Protein AF-A0A525WBG5-F1 (afdb_monomer_lite)

Foldseek 3Di:
DKDKDVRVQPDFQAQWKWFAWDWDDDPVATKIKTPTGRPVGPQKIKIFARKAPKDDQFQCVPDDGIATFRDWHWDADPVAWIKIKTHGPPGGIIIIIGRMMMIGGHPDDPDD

Radius of gyration: 13.41 Å; chains: 1; bounding box: 35×34×32 Å

Sequence (112 aa):
MTLEGREVAMLSWGDADFRGFSWEPAESGANLRLYLSPADRLGTELLCEWASDLKADLDYGRYVGGFPSSDVTFEELPKGGWRISIELSPIGTFSFECNNLRLEPGSRSLGA

Structure (mmCIF, N/CA/C/O backbone):
data_AF-A0A525WBG5-F1
#
_entry.id   AF-A0A525WBG5-F1
#
loop_
_atom_site.group_PDB
_atom_site.id
_atom_site.type_symbol
_atom_site.label_atom_id
_atom_site.label_alt_id
_atom_site.label_comp_id
_atom_site.label_asym_id
_atom_site.label_entity_id
_atom_site.label_seq_id
_atom_site.pdbx_PDB_ins_code
_atom_site.Cartn_x
_atom_site.Cartn_y
_atom_site.Cartn_z
_atom_site.occupancy
_atom_site.B_iso_or_equiv
_atom_site.auth_seq_id
_atom_site.auth_comp_id
_atom_site.auth_asym_id
_atom_site.auth_atom_id
_atom_site.pdbx_PDB_model_num
ATOM 1 N N . MET A 1 1 ? -4.144 16.688 -2.096 1.00 68.12 1 MET A N 1
ATOM 2 C CA . MET A 1 1 ? -5.447 15.993 -2.053 1.00 68.12 1 MET A CA 1
ATOM 3 C C . MET A 1 1 ? -5.199 14.682 -1.343 1.00 68.12 1 MET A C 1
ATOM 5 O O . MET A 1 1 ? -4.251 14.014 -1.733 1.00 68.12 1 MET A O 1
ATOM 9 N N . THR A 1 2 ? -5.971 14.376 -0.305 1.00 86.62 2 THR A N 1
ATOM 10 C CA . THR A 1 2 ? -5.905 13.090 0.402 1.00 86.62 2 THR A CA 1
ATOM 11 C C . THR A 1 2 ? -7.043 12.220 -0.114 1.00 86.62 2 THR A C 1
ATOM 13 O O . THR A 1 2 ? -8.157 12.726 -0.243 1.00 86.62 2 THR A O 1
ATOM 16 N N . LEU A 1 3 ? -6.750 10.970 -0.470 1.00 92.88 3 LEU A N 1
ATOM 17 C CA . LEU A 1 3 ? -7.748 9.963 -0.858 1.00 92.88 3 LEU A CA 1
ATOM 18 C C . LEU A 1 3 ? -7.798 8.884 0.213 1.00 92.88 3 LEU A C 1
ATOM 20 O O . LEU A 1 3 ? -6.756 8.594 0.802 1.00 92.88 3 LEU A O 1
ATOM 24 N N . GLU A 1 4 ? -8.957 8.266 0.436 1.00 94.62 4 GLU A N 1
ATOM 25 C CA . GLU A 1 4 ? -9.107 7.266 1.501 1.00 94.62 4 GLU A CA 1
ATOM 26 C C . GLU A 1 4 ? -9.837 5.996 1.045 1.00 94.62 4 GLU A C 1
ATOM 28 O O . GLU A 1 4 ? -10.685 6.012 0.149 1.00 94.62 4 GLU A O 1
ATOM 33 N N . GLY A 1 5 ? -9.481 4.868 1.669 1.00 93.31 5 GLY A N 1
ATOM 34 C CA . GLY A 1 5 ? -10.122 3.566 1.495 1.00 93.31 5 GLY A CA 1
ATOM 35 C C . GLY A 1 5 ? -10.362 3.197 0.031 1.00 93.31 5 GLY A C 1
ATOM 36 O O . GLY A 1 5 ? -9.432 2.960 -0.740 1.00 93.31 5 GLY A O 1
ATOM 37 N N . ARG A 1 6 ? -11.636 3.160 -0.366 1.00 94.56 6 ARG A N 1
ATOM 38 C CA . ARG A 1 6 ? -12.035 2.701 -1.698 1.00 94.56 6 ARG A CA 1
ATOM 39 C C . ARG A 1 6 ? -11.572 3.620 -2.827 1.00 94.56 6 ARG A C 1
ATOM 41 O O . ARG A 1 6 ? -11.315 3.134 -3.923 1.00 94.56 6 ARG A O 1
ATOM 48 N N . GLU A 1 7 ? -11.427 4.918 -2.572 1.00 95.12 7 GLU A N 1
ATOM 49 C CA . GLU A 1 7 ? -10.915 5.859 -3.575 1.00 95.12 7 GLU A CA 1
ATOM 50 C C . GLU A 1 7 ? -9.457 5.555 -3.929 1.00 95.12 7 GLU A C 1
ATOM 52 O O . GLU A 1 7 ? -9.070 5.654 -5.090 1.00 95.12 7 GLU A O 1
ATOM 57 N N . VAL A 1 8 ? -8.667 5.135 -2.935 1.00 94.38 8 VAL A N 1
ATOM 58 C CA . VAL A 1 8 ? -7.281 4.682 -3.110 1.00 94.38 8 VAL A CA 1
ATOM 59 C C . VAL A 1 8 ? -7.250 3.393 -3.934 1.00 94.38 8 VAL A C 1
ATOM 61 O O . VAL A 1 8 ? -6.498 3.297 -4.902 1.00 94.38 8 VAL A O 1
ATOM 64 N N . ALA A 1 9 ? -8.113 2.429 -3.598 1.00 93.88 9 ALA A N 1
ATOM 65 C CA . ALA A 1 9 ? -8.203 1.138 -4.284 1.00 93.88 9 ALA A CA 1
ATOM 66 C C . ALA A 1 9 ? -8.670 1.238 -5.751 1.00 93.88 9 ALA A C 1
ATOM 68 O O . ALA A 1 9 ? -8.420 0.328 -6.535 1.00 93.88 9 ALA A O 1
ATOM 69 N N . MET A 1 10 ? -9.350 2.324 -6.132 1.00 94.31 10 MET A N 1
ATOM 70 C CA . MET A 1 10 ? -9.832 2.562 -7.501 1.00 94.31 10 MET A CA 1
ATOM 71 C C . MET A 1 10 ? -8.804 3.245 -8.417 1.00 94.31 10 MET A C 1
ATOM 73 O O . MET A 1 10 ? -9.095 3.465 -9.595 1.00 94.31 10 MET A O 1
ATOM 77 N N . LEU A 1 11 ? -7.626 3.614 -7.906 1.00 93.19 11 LEU A N 1
ATOM 78 C CA . LEU A 1 11 ? -6.557 4.182 -8.729 1.00 93.19 11 LEU A CA 1
ATOM 79 C C . LEU A 1 11 ? -5.895 3.115 -9.610 1.00 93.19 11 LEU A C 1
ATOM 81 O O . LEU A 1 11 ? -6.005 1.915 -9.367 1.00 93.19 11 LEU A O 1
ATOM 85 N N . SER A 1 12 ? -5.167 3.571 -10.629 1.00 91.88 12 SER A N 1
ATOM 86 C CA . SER A 1 12 ? -4.310 2.699 -11.430 1.00 91.88 12 SER A CA 1
ATOM 87 C C . SER A 1 12 ? -2.977 2.501 -10.720 1.00 91.88 12 SER A C 1
ATOM 89 O O . SER A 1 12 ? -2.188 3.438 -10.627 1.00 91.88 12 SER A O 1
ATOM 91 N N . TRP A 1 13 ? -2.716 1.282 -10.256 1.00 92.69 13 TRP A N 1
ATOM 92 C CA . TRP A 1 13 ? -1.486 0.948 -9.536 1.00 92.69 13 TRP A CA 1
ATOM 93 C C . TRP A 1 13 ? -0.480 0.107 -10.326 1.00 92.69 13 TRP A C 1
ATOM 95 O O . TRP A 1 13 ? 0.576 -0.227 -9.795 1.00 92.69 13 TRP A O 1
ATOM 105 N N . GLY A 1 14 ? -0.765 -0.193 -11.595 1.00 88.00 14 GLY A N 1
ATOM 106 C CA . GLY A 1 14 ? 0.250 -0.745 -12.490 1.00 88.00 14 GLY A CA 1
ATOM 107 C C . GLY A 1 14 ? 1.457 0.195 -12.573 1.00 88.00 14 GLY A C 1
ATOM 108 O O . GLY A 1 14 ? 1.284 1.416 -12.645 1.00 88.00 14 GLY A O 1
ATOM 109 N N . ASP A 1 15 ? 2.662 -0.372 -12.528 1.00 89.62 15 ASP A N 1
ATOM 110 C CA . ASP A 1 15 ? 3.936 0.355 -12.543 1.00 89.62 15 ASP A CA 1
ATOM 111 C C . ASP A 1 15 ? 4.117 1.353 -11.379 1.00 89.62 15 ASP A C 1
ATOM 113 O O . ASP A 1 15 ? 4.886 2.312 -11.493 1.00 89.62 15 ASP A O 1
ATOM 117 N N . ALA A 1 16 ? 3.432 1.165 -10.241 1.00 92.12 16 ALA A N 1
ATOM 118 C CA . ALA A 1 16 ? 3.608 2.044 -9.083 1.00 92.12 16 ALA A CA 1
ATOM 119 C C . ALA A 1 16 ? 5.041 1.957 -8.531 1.00 92.12 16 ALA A C 1
ATOM 121 O O . ALA A 1 16 ? 5.589 0.865 -8.386 1.00 92.12 16 ALA A O 1
ATOM 122 N N . ASP A 1 17 ? 5.641 3.100 -8.199 1.00 91.00 17 ASP A N 1
ATOM 123 C CA . ASP A 1 17 ? 7.022 3.200 -7.716 1.00 91.00 17 ASP A CA 1
ATOM 124 C C . ASP A 1 17 ? 7.086 2.909 -6.217 1.00 91.00 17 ASP A C 1
ATOM 126 O O . ASP A 1 17 ? 6.664 3.734 -5.401 1.00 91.00 17 ASP A O 1
ATOM 130 N N . PHE A 1 18 ? 7.614 1.739 -5.854 1.00 90.06 18 PHE A N 1
ATOM 131 C CA . PHE A 1 18 ? 7.865 1.354 -4.472 1.00 90.06 18 PHE A CA 1
ATOM 132 C C . PHE A 1 18 ? 9.316 1.632 -4.087 1.00 90.06 18 PHE A C 1
ATOM 134 O O . PHE A 1 18 ? 10.257 1.037 -4.614 1.00 90.06 18 PHE A O 1
ATOM 141 N N . ARG A 1 19 ? 9.504 2.493 -3.087 1.00 87.94 19 ARG A N 1
ATOM 142 C CA . ARG A 1 19 ? 10.831 2.896 -2.592 1.00 87.94 19 A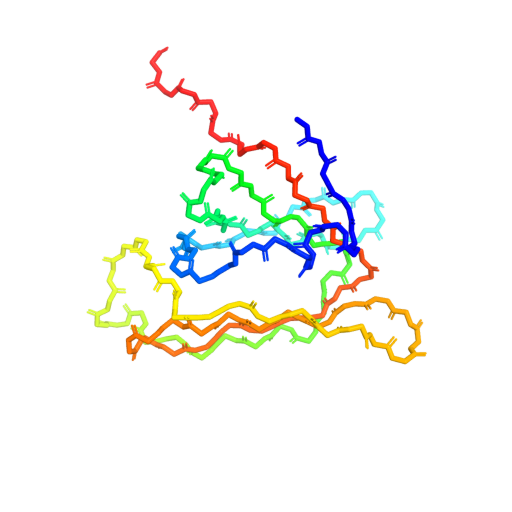RG A CA 1
ATOM 143 C C . ARG A 1 19 ? 11.132 2.407 -1.177 1.00 87.94 19 ARG A C 1
ATOM 145 O O . ARG A 1 19 ? 12.217 2.665 -0.662 1.00 87.94 19 ARG A O 1
ATOM 152 N N . GLY A 1 20 ? 10.188 1.712 -0.547 1.00 88.25 20 GLY A N 1
ATOM 153 C CA . GLY A 1 20 ? 10.319 1.165 0.801 1.00 88.25 20 GLY A CA 1
ATOM 154 C C . GLY A 1 20 ? 9.150 1.531 1.707 1.00 88.25 20 GLY A C 1
ATOM 155 O O . GLY A 1 20 ? 8.103 1.994 1.253 1.00 88.25 20 GLY A O 1
ATOM 156 N N . PHE A 1 21 ? 9.348 1.345 3.007 1.00 90.75 21 PHE A N 1
ATOM 157 C CA . PHE A 1 21 ? 8.355 1.641 4.032 1.00 90.75 21 PHE A CA 1
ATOM 158 C C . PHE A 1 21 ? 9.026 2.083 5.334 1.00 90.75 21 PHE A C 1
ATOM 160 O O . PHE A 1 21 ? 10.215 1.834 5.553 1.00 90.75 21 PHE A O 1
ATOM 167 N N . SER A 1 22 ? 8.261 2.722 6.210 1.00 90.44 22 SER A N 1
ATOM 168 C CA . SER A 1 22 ? 8.676 3.078 7.563 1.00 90.44 22 SER A CA 1
ATOM 169 C C . SER A 1 22 ? 7.506 2.965 8.536 1.00 90.44 22 SER A C 1
ATOM 171 O O . SER A 1 22 ? 6.338 3.045 8.156 1.00 90.44 22 SER A O 1
ATOM 173 N N . TRP A 1 23 ? 7.832 2.740 9.806 1.00 90.44 23 TRP A N 1
ATOM 174 C CA . TRP A 1 23 ? 6.856 2.783 10.886 1.00 90.44 23 TRP A CA 1
ATOM 175 C C . TRP A 1 23 ? 6.786 4.199 11.440 1.00 90.44 23 TRP A C 1
ATOM 177 O O . TRP A 1 23 ? 7.810 4.759 11.838 1.00 90.44 23 TRP A O 1
ATOM 187 N N . GLU A 1 24 ? 5.584 4.762 11.485 1.00 86.44 24 GLU A N 1
ATOM 188 C CA . GLU A 1 24 ? 5.335 6.076 12.062 1.00 86.44 24 GLU A CA 1
ATOM 189 C C . GLU A 1 24 ? 4.723 5.946 13.458 1.00 86.44 24 GLU A C 1
ATOM 191 O O . GLU A 1 24 ? 3.823 5.121 13.667 1.00 86.44 24 GLU A O 1
ATOM 196 N N . PRO A 1 25 ? 5.170 6.767 14.426 1.00 79.25 25 PRO A N 1
ATOM 197 C CA . PRO A 1 25 ? 4.489 6.874 15.704 1.00 79.25 25 PRO A CA 1
ATOM 198 C C . PRO A 1 25 ? 3.069 7.402 15.479 1.00 79.25 25 PRO A C 1
ATOM 200 O O . PRO A 1 25 ? 2.897 8.473 14.899 1.00 79.25 25 PRO A O 1
ATOM 203 N N . ALA A 1 26 ? 2.058 6.693 15.976 1.00 74.62 26 ALA A N 1
ATOM 204 C CA . ALA A 1 26 ? 0.697 7.208 16.049 1.00 74.62 26 ALA A CA 1
ATOM 205 C C . ALA A 1 26 ? 0.184 7.130 17.487 1.00 74.62 26 ALA A C 1
ATOM 207 O O . ALA A 1 26 ? 0.537 6.220 18.235 1.00 74.62 26 ALA A O 1
ATOM 208 N N . GLU A 1 27 ? -0.670 8.081 17.873 1.00 71.94 27 GLU A N 1
ATOM 209 C CA . GLU A 1 27 ? -1.234 8.147 19.231 1.00 71.94 27 GLU A CA 1
ATOM 210 C C . GLU A 1 27 ? -2.018 6.887 19.611 1.00 71.94 27 GLU A C 1
ATOM 212 O O . GLU A 1 27 ? -2.144 6.574 20.793 1.00 71.94 27 GLU A O 1
ATOM 217 N N . SER A 1 28 ? -2.543 6.166 18.618 1.00 67.19 28 SER A N 1
ATOM 218 C CA . SER A 1 28 ? -3.371 4.991 18.853 1.00 67.19 28 SER A CA 1
ATOM 219 C C . SER A 1 28 ? -2.765 3.671 18.383 1.00 67.19 28 SER A C 1
ATOM 221 O O . SER A 1 28 ? -3.212 2.651 18.871 1.00 67.19 28 SER A O 1
ATOM 223 N N . GLY A 1 29 ? -1.705 3.616 17.575 1.00 68.56 29 GLY A N 1
ATOM 224 C CA . GLY A 1 29 ? -1.189 2.335 17.077 1.00 68.56 29 GLY A CA 1
ATOM 225 C C . GLY A 1 29 ? 0.089 2.467 16.256 1.00 68.56 29 GLY A C 1
ATOM 226 O O . GLY A 1 29 ? 0.752 3.500 16.280 1.00 68.56 29 GLY A O 1
ATOM 227 N N . ALA A 1 30 ? 0.446 1.404 15.534 1.00 80.25 30 ALA A N 1
ATOM 228 C CA . ALA A 1 30 ? 1.566 1.421 14.601 1.00 80.25 30 ALA A CA 1
ATOM 229 C C . ALA A 1 30 ? 1.047 1.725 13.188 1.00 80.25 30 ALA A C 1
ATOM 231 O O . ALA A 1 30 ? 0.343 0.905 12.587 1.00 80.25 30 ALA A O 1
ATOM 232 N N . ASN A 1 31 ? 1.379 2.908 12.673 1.00 92.06 31 ASN A N 1
ATOM 233 C CA . ASN A 1 31 ? 1.089 3.271 11.292 1.00 92.06 31 ASN A CA 1
ATOM 234 C C . ASN A 1 31 ? 2.257 2.842 10.407 1.00 92.06 31 ASN A C 1
ATOM 236 O O . ASN A 1 31 ? 3.419 3.076 10.742 1.00 92.06 31 ASN A O 1
ATOM 240 N N . LEU A 1 32 ? 1.948 2.222 9.277 1.00 93.25 32 LEU A N 1
ATOM 241 C CA . LEU A 1 32 ? 2.922 1.860 8.262 1.00 93.25 32 LEU A CA 1
ATOM 242 C C . LEU A 1 32 ? 2.807 2.863 7.118 1.00 93.25 32 LEU A C 1
ATOM 244 O O . LEU A 1 32 ? 1.784 2.922 6.437 1.00 93.25 32 LEU A O 1
ATOM 248 N N . ARG A 1 33 ? 3.853 3.652 6.888 1.00 93.56 33 ARG A N 1
ATOM 249 C CA . ARG A 1 33 ? 3.955 4.492 5.696 1.00 93.56 33 ARG A CA 1
ATOM 250 C C . ARG A 1 33 ? 4.712 3.730 4.626 1.00 93.56 33 ARG A C 1
ATOM 252 O O . ARG A 1 33 ? 5.833 3.282 4.853 1.00 93.56 33 ARG A O 1
ATOM 259 N N . LEU A 1 34 ? 4.121 3.616 3.447 1.00 93.06 34 LEU A N 1
ATOM 260 C CA . LEU A 1 34 ? 4.767 3.087 2.261 1.00 93.06 34 LEU A CA 1
ATOM 261 C C . LEU A 1 34 ? 5.135 4.233 1.331 1.00 93.06 34 LEU A C 1
ATOM 263 O O . LEU A 1 34 ? 4.292 5.041 0.933 1.00 93.06 34 LEU A O 1
ATOM 267 N N . TYR A 1 35 ? 6.397 4.246 0.916 1.00 92.88 35 TYR A N 1
ATOM 268 C CA . TYR A 1 35 ? 6.902 5.118 -0.134 1.00 92.88 35 TYR A CA 1
ATOM 269 C C . TYR A 1 35 ? 6.493 4.562 -1.501 1.00 92.88 35 TYR A C 1
ATOM 271 O O . TYR A 1 35 ? 7.349 4.187 -2.300 1.00 92.88 35 TYR A O 1
ATOM 279 N N . LEU A 1 36 ? 5.180 4.459 -1.716 1.00 92.38 36 LEU A N 1
ATOM 280 C CA . LEU A 1 36 ? 4.538 3.877 -2.885 1.00 92.38 36 LEU A CA 1
ATOM 281 C C . LEU A 1 36 ? 3.711 4.950 -3.598 1.00 92.38 36 LEU A C 1
ATOM 283 O O . LEU A 1 36 ? 2.753 5.467 -3.020 1.00 92.38 36 LEU A O 1
ATOM 287 N N . SER A 1 37 ? 4.072 5.265 -4.841 1.00 92.69 37 SER A N 1
ATOM 288 C CA . SER A 1 37 ? 3.354 6.237 -5.674 1.00 92.69 37 SER A CA 1
ATOM 289 C C . SER A 1 37 ? 2.746 5.554 -6.903 1.00 92.69 37 SER A C 1
ATOM 291 O O . SER A 1 37 ? 3.491 4.904 -7.636 1.00 92.69 37 SER A O 1
ATOM 293 N N . PRO A 1 38 ? 1.448 5.743 -7.205 1.00 92.75 38 PRO A N 1
ATOM 294 C CA . PRO A 1 38 ? 0.902 5.407 -8.517 1.00 92.75 38 PRO A CA 1
ATOM 295 C C . PRO A 1 38 ? 1.671 6.133 -9.630 1.00 92.75 38 PRO A C 1
ATOM 297 O O . PRO A 1 38 ? 2.100 7.278 -9.447 1.00 92.75 38 PRO A O 1
ATOM 300 N N . ALA A 1 39 ? 1.811 5.500 -10.797 1.00 88.69 39 ALA A N 1
ATOM 301 C CA . ALA A 1 39 ? 2.580 6.050 -11.916 1.00 88.69 39 ALA A CA 1
ATOM 302 C C . ALA A 1 39 ? 2.057 7.419 -12.404 1.00 88.69 39 ALA A C 1
ATOM 304 O O . ALA A 1 39 ? 2.832 8.269 -12.844 1.00 88.69 39 ALA A O 1
ATOM 305 N N . ASP A 1 40 ? 0.749 7.665 -12.284 1.00 88.38 40 ASP A N 1
ATOM 306 C CA . ASP A 1 40 ? 0.088 8.919 -12.666 1.00 88.38 40 ASP A CA 1
ATOM 307 C C . ASP A 1 40 ? 0.087 9.985 -11.551 1.00 88.38 40 ASP A C 1
ATOM 309 O O . ASP A 1 40 ? -0.333 11.124 -11.776 1.00 88.38 40 ASP A O 1
ATOM 313 N N . ARG A 1 41 ? 0.551 9.640 -10.341 1.00 88.94 41 ARG A N 1
ATOM 314 C CA . ARG A 1 41 ? 0.485 10.477 -9.130 1.00 88.94 41 ARG A CA 1
ATOM 315 C C . ARG A 1 41 ? 1.791 10.420 -8.345 1.00 88.94 41 ARG A C 1
ATOM 317 O O .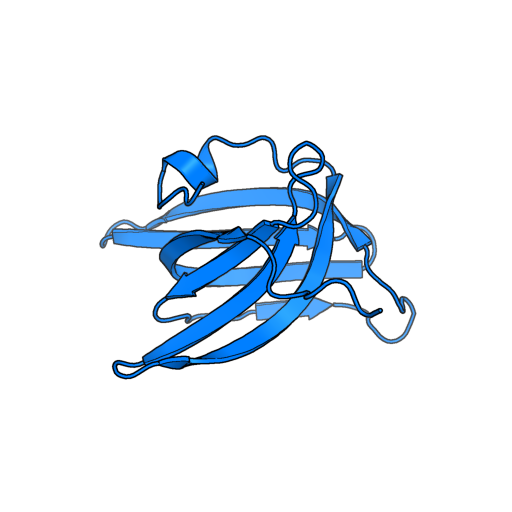 ARG A 1 41 ? 1.827 10.059 -7.166 1.00 88.94 41 ARG A O 1
ATOM 324 N N . LEU A 1 42 ? 2.869 10.823 -9.010 1.00 85.00 42 LEU A N 1
ATOM 325 C CA . LEU A 1 42 ? 4.197 10.906 -8.407 1.00 85.00 42 LEU A CA 1
ATOM 326 C C . LEU A 1 42 ? 4.213 11.818 -7.174 1.00 85.00 42 LEU A C 1
ATOM 328 O O . LEU A 1 42 ? 3.538 12.848 -7.125 1.00 85.00 42 LEU A O 1
ATOM 332 N N . GLY A 1 43 ? 5.034 11.450 -6.189 1.00 86.62 43 GLY A N 1
ATOM 333 C CA . GLY A 1 43 ? 5.162 12.219 -4.953 1.00 86.62 43 GLY A CA 1
ATOM 334 C C . GLY A 1 43 ? 3.967 12.054 -4.019 1.00 86.62 43 GLY A C 1
ATOM 335 O O . GLY A 1 43 ? 3.692 12.954 -3.232 1.00 86.62 43 GLY A O 1
ATOM 336 N N . THR A 1 44 ? 3.260 10.928 -4.110 1.00 92.50 44 THR A N 1
ATOM 337 C CA . THR A 1 44 ? 2.265 10.493 -3.123 1.00 92.50 44 THR A CA 1
ATOM 338 C C . THR A 1 44 ? 2.746 9.242 -2.396 1.00 92.50 44 THR A C 1
ATOM 340 O O . THR A 1 44 ? 3.604 8.516 -2.898 1.00 92.50 44 THR A O 1
ATOM 343 N N . GLU A 1 45 ? 2.257 9.022 -1.183 1.00 94.31 45 GLU A N 1
ATOM 344 C CA . GLU A 1 45 ? 2.662 7.919 -0.313 1.00 94.31 45 GLU A CA 1
ATOM 345 C C . GLU A 1 45 ? 1.418 7.272 0.290 1.00 94.31 45 GLU A C 1
ATOM 347 O O . GLU A 1 45 ? 0.441 7.956 0.609 1.00 94.31 45 GLU A O 1
ATOM 352 N N . LEU A 1 46 ? 1.452 5.949 0.433 1.00 94.69 46 LEU A N 1
ATOM 353 C CA . LEU A 1 46 ? 0.350 5.183 0.994 1.00 94.69 46 LEU A CA 1
ATOM 354 C C . LEU A 1 46 ? 0.558 5.049 2.502 1.00 94.69 46 LEU A C 1
ATOM 356 O O . LEU A 1 46 ? 1.508 4.414 2.955 1.00 94.69 46 LEU A O 1
ATOM 360 N N . LEU A 1 47 ? -0.337 5.637 3.282 1.00 94.50 47 LEU A N 1
ATOM 361 C CA . LEU A 1 47 ? -0.394 5.471 4.722 1.00 94.50 47 LEU A CA 1
ATOM 362 C C . LEU A 1 47 ? -1.404 4.382 5.077 1.00 94.50 47 LEU A C 1
ATOM 364 O O . LEU A 1 47 ? -2.555 4.390 4.638 1.00 94.50 47 LEU A O 1
ATOM 368 N N . CYS A 1 48 ? -0.949 3.458 5.904 1.00 94.25 48 CYS A N 1
ATOM 369 C CA . CYS A 1 48 ? -1.683 2.308 6.381 1.00 94.25 48 CYS A CA 1
ATOM 370 C C . CYS A 1 48 ? -1.802 2.416 7.904 1.00 94.25 48 CYS A C 1
ATOM 372 O O . CYS A 1 48 ? -0.808 2.403 8.635 1.00 94.25 48 CYS A O 1
ATOM 374 N N . GLU A 1 49 ? -3.029 2.591 8.384 1.00 93.31 49 GLU A N 1
ATOM 375 C CA . GLU A 1 49 ? -3.297 2.754 9.810 1.00 93.31 49 GLU A CA 1
ATOM 376 C C . GLU A 1 49 ? -3.561 1.404 10.458 1.00 93.31 49 GLU A C 1
ATOM 378 O O . GLU A 1 49 ? -4.360 0.609 9.949 1.00 93.31 49 GLU A O 1
ATOM 383 N N . TRP A 1 50 ? -2.931 1.176 11.614 1.00 90.38 50 TRP A N 1
ATOM 384 C CA . TRP A 1 50 ? -3.013 -0.096 12.337 1.00 90.38 50 TRP A CA 1
ATOM 385 C C . TRP A 1 50 ? -2.568 -1.281 11.482 1.00 90.38 50 TRP A C 1
ATOM 387 O O . TRP A 1 50 ? -3.307 -2.250 11.292 1.00 90.38 50 TRP A O 1
ATOM 397 N N . ALA A 1 51 ? -1.354 -1.179 10.945 1.00 92.19 51 ALA A N 1
ATOM 398 C CA . ALA A 1 51 ? -0.814 -2.207 10.074 1.00 92.19 51 ALA A CA 1
ATOM 399 C C . ALA A 1 51 ? -0.624 -3.535 10.824 1.00 92.19 51 ALA A C 1
ATOM 401 O O . ALA A 1 51 ? -0.141 -3.570 11.959 1.00 92.19 51 ALA A O 1
ATOM 402 N N . SER A 1 52 ? -0.973 -4.637 10.172 1.00 92.19 52 SER A N 1
ATOM 403 C CA . SER A 1 52 ? -0.844 -5.998 10.693 1.00 92.19 52 SER A CA 1
ATOM 404 C C . SER A 1 52 ? -0.564 -6.994 9.562 1.00 92.19 52 SER A C 1
ATOM 406 O O . SER A 1 52 ? -0.505 -6.605 8.398 1.00 92.19 52 SER A O 1
ATOM 408 N N . ASP A 1 53 ? -0.310 -8.260 9.910 1.00 93.50 53 ASP A N 1
ATOM 409 C CA . ASP A 1 53 ? 0.015 -9.352 8.969 1.00 93.50 53 ASP A CA 1
ATOM 410 C C . ASP A 1 53 ? 1.049 -8.970 7.889 1.00 93.50 53 ASP A C 1
ATOM 412 O O . ASP A 1 53 ? 0.934 -9.333 6.719 1.00 93.50 53 ASP A O 1
ATOM 416 N N . LEU A 1 54 ? 2.068 -8.198 8.284 1.00 92.25 54 LEU A N 1
ATOM 417 C CA . LEU A 1 54 ? 3.122 -7.769 7.376 1.00 92.25 54 LEU A CA 1
ATOM 418 C C . LEU A 1 54 ? 3.963 -8.975 6.934 1.00 92.25 54 LEU A C 1
ATOM 420 O O . LEU A 1 54 ? 4.617 -9.625 7.752 1.00 92.25 54 LEU A O 1
ATOM 424 N N . LYS A 1 55 ? 3.995 -9.218 5.626 1.00 93.56 55 LYS A N 1
ATOM 425 C CA . LYS A 1 55 ? 4.812 -10.234 4.960 1.00 93.56 55 LYS A CA 1
ATOM 426 C C . LYS A 1 55 ? 5.635 -9.555 3.875 1.00 93.56 55 LYS A C 1
ATOM 428 O O . LYS A 1 55 ? 5.089 -8.931 2.972 1.00 93.56 55 LYS A O 1
ATOM 433 N N . ALA A 1 56 ? 6.951 -9.677 3.977 1.00 88.69 56 ALA A N 1
ATOM 434 C CA . ALA A 1 56 ? 7.892 -9.135 3.009 1.00 88.69 56 ALA A CA 1
ATOM 435 C C . ALA A 1 56 ? 8.806 -10.267 2.541 1.00 88.69 56 ALA A C 1
ATOM 437 O O . ALA A 1 56 ? 9.688 -10.697 3.284 1.00 88.69 56 ALA A O 1
ATOM 438 N N . ASP A 1 57 ? 8.567 -10.752 1.328 1.00 88.75 57 ASP A N 1
ATOM 439 C CA . ASP A 1 57 ? 9.417 -11.725 0.648 1.00 88.75 57 ASP A CA 1
ATOM 440 C C . ASP A 1 57 ? 10.123 -11.001 -0.497 1.00 88.75 57 ASP A C 1
ATOM 442 O O . ASP A 1 57 ? 9.619 -10.950 -1.617 1.00 88.75 57 ASP A O 1
ATOM 446 N N . LEU A 1 58 ? 11.223 -10.318 -0.165 1.00 84.06 58 LEU A N 1
ATOM 447 C CA . LEU A 1 58 ? 11.954 -9.425 -1.065 1.00 84.06 58 LEU A CA 1
ATOM 448 C C . LEU A 1 58 ? 13.433 -9.819 -1.130 1.00 84.06 58 LEU A C 1
ATOM 450 O O . LEU A 1 58 ? 14.125 -9.833 -0.108 1.00 84.06 58 LEU A O 1
ATOM 454 N N . ASP A 1 59 ? 13.949 -10.063 -2.337 1.00 81.44 59 ASP A N 1
ATOM 455 C CA . ASP A 1 59 ? 15.375 -10.322 -2.583 1.00 81.44 59 ASP A CA 1
ATOM 456 C C . ASP A 1 59 ? 16.186 -9.012 -2.641 1.00 81.44 59 ASP A C 1
ATOM 458 O O . ASP A 1 59 ? 16.700 -8.589 -3.680 1.00 81.44 59 ASP A O 1
ATOM 462 N N . TYR A 1 60 ? 16.337 -8.353 -1.489 1.00 69.31 60 TYR A N 1
ATOM 463 C CA . TYR A 1 60 ? 17.175 -7.151 -1.362 1.00 69.31 60 TYR A CA 1
ATOM 464 C C . TYR A 1 60 ? 18.666 -7.406 -1.632 1.00 69.31 60 TYR A C 1
ATOM 466 O O . TYR A 1 60 ? 19.426 -6.462 -1.845 1.00 69.31 60 TYR A O 1
ATOM 474 N N . GLY A 1 61 ? 19.115 -8.666 -1.612 1.00 67.94 61 GLY A N 1
ATOM 475 C CA . GLY A 1 61 ? 20.520 -9.013 -1.827 1.00 67.94 61 GLY A CA 1
ATOM 476 C C . GLY A 1 61 ? 20.991 -8.748 -3.258 1.00 67.94 61 GLY A C 1
ATOM 477 O O . GLY A 1 61 ? 22.184 -8.540 -3.483 1.00 67.94 61 GLY A O 1
ATOM 478 N N . ARG A 1 62 ? 20.063 -8.745 -4.223 1.00 65.31 62 ARG A N 1
ATOM 479 C CA . ARG A 1 62 ? 20.353 -8.554 -5.654 1.00 65.31 62 ARG A CA 1
ATOM 480 C C . ARG A 1 62 ? 19.838 -7.240 -6.222 1.00 65.31 62 ARG A C 1
ATOM 482 O O . ARG A 1 62 ? 20.322 -6.811 -7.268 1.00 65.31 62 ARG A O 1
ATOM 489 N N . TYR A 1 63 ? 18.893 -6.604 -5.541 1.00 64.81 63 TYR A N 1
ATOM 490 C CA . TYR A 1 63 ? 18.195 -5.433 -6.042 1.00 64.81 63 TYR A CA 1
ATOM 491 C C . TYR A 1 63 ? 18.276 -4.305 -5.008 1.00 64.81 63 TYR A C 1
ATOM 493 O O . TYR A 1 63 ? 17.725 -4.398 -3.914 1.00 64.81 63 TYR A O 1
ATOM 501 N N . VAL A 1 64 ? 18.961 -3.215 -5.374 1.00 62.94 64 VAL A N 1
ATOM 502 C CA . VAL A 1 64 ? 19.100 -2.000 -4.553 1.00 62.94 64 VAL A CA 1
ATOM 503 C C . VAL A 1 64 ? 18.526 -0.813 -5.330 1.00 62.94 64 VAL A C 1
ATOM 505 O O . VAL A 1 64 ? 18.960 -0.558 -6.451 1.00 62.94 64 VAL A O 1
ATOM 508 N N . GLY A 1 65 ? 17.564 -0.088 -4.755 1.00 66.44 65 GLY A N 1
ATOM 509 C CA . GLY A 1 65 ? 16.883 1.036 -5.413 1.00 66.44 65 GLY A CA 1
ATOM 510 C C . GLY A 1 65 ? 15.370 1.021 -5.192 1.00 66.44 65 GLY A C 1
ATOM 511 O O . GLY A 1 65 ? 14.866 0.158 -4.484 1.00 66.44 65 GLY A O 1
ATOM 512 N N . GLY A 1 66 ? 14.658 2.005 -5.745 1.00 70.12 66 GLY A N 1
ATOM 513 C CA . GLY A 1 66 ? 13.201 1.930 -5.896 1.00 70.12 66 GLY A CA 1
ATOM 514 C C . GLY A 1 66 ? 12.842 1.053 -7.091 1.00 70.12 66 GLY A C 1
ATOM 515 O O . GLY A 1 66 ? 13.623 0.978 -8.045 1.00 70.12 66 GLY A O 1
ATOM 516 N N . PHE A 1 67 ? 11.694 0.384 -7.032 1.00 77.38 67 PHE A N 1
ATOM 517 C CA . PHE A 1 67 ? 11.280 -0.579 -8.045 1.00 77.38 67 PHE A CA 1
ATOM 518 C C . PHE A 1 67 ? 9.854 -0.314 -8.507 1.00 77.38 67 PHE A C 1
ATOM 520 O O . PHE A 1 67 ? 8.979 -0.103 -7.662 1.00 77.38 67 PHE A O 1
ATOM 527 N N . PRO A 1 68 ? 9.601 -0.368 -9.825 1.00 81.62 68 PRO A N 1
ATOM 528 C CA . PRO A 1 68 ? 8.237 -0.411 -10.306 1.00 81.62 68 PRO A CA 1
ATOM 529 C C . PRO A 1 68 ? 7.598 -1.720 -9.841 1.00 81.62 68 PRO A C 1
ATOM 531 O O . PRO A 1 68 ? 8.194 -2.797 -9.936 1.00 81.62 68 PRO A O 1
ATOM 534 N N . SER A 1 69 ? 6.387 -1.615 -9.320 1.00 84.50 69 SER A N 1
ATOM 535 C CA . SER A 1 69 ? 5.525 -2.765 -9.091 1.00 84.50 69 SER A CA 1
ATOM 536 C C . SER A 1 69 ? 4.956 -3.262 -10.408 1.00 84.50 69 SER A C 1
ATOM 538 O O . SER A 1 69 ? 4.599 -2.474 -11.280 1.00 84.50 69 SER A O 1
ATOM 540 N N . SER A 1 70 ? 4.875 -4.580 -10.557 1.00 85.25 70 SER A N 1
ATOM 541 C CA . SER A 1 70 ? 4.100 -5.183 -11.637 1.00 85.25 70 SER A CA 1
ATOM 542 C C . SER A 1 70 ? 2.604 -5.030 -11.372 1.00 85.25 70 SER A C 1
ATOM 544 O O . SER A 1 70 ? 1.845 -4.818 -12.315 1.00 85.25 70 SER A O 1
ATOM 546 N N . ASP A 1 71 ? 2.190 -5.100 -10.103 1.00 91.38 71 ASP A N 1
ATOM 547 C CA . ASP A 1 71 ? 0.807 -4.872 -9.694 1.00 91.38 71 ASP A CA 1
ATOM 548 C C . ASP A 1 71 ? 0.704 -4.459 -8.217 1.00 91.38 71 ASP A C 1
ATOM 550 O O . ASP A 1 71 ? 1.550 -4.819 -7.388 1.00 91.38 71 ASP A O 1
ATOM 554 N N . VAL A 1 72 ? -0.370 -3.741 -7.877 1.00 94.81 72 VAL A N 1
ATOM 555 C CA . VAL A 1 72 ? -0.787 -3.517 -6.487 1.00 94.81 72 VAL A CA 1
ATOM 556 C C . VAL A 1 72 ? -2.278 -3.777 -6.363 1.00 94.81 72 VAL A C 1
ATOM 558 O O . VAL A 1 72 ? -3.107 -3.076 -6.943 1.00 94.81 72 VAL A O 1
ATOM 561 N N . THR A 1 73 ? -2.625 -4.756 -5.536 1.00 95.75 73 THR A N 1
ATOM 562 C CA . THR A 1 73 ? -4.013 -5.163 -5.318 1.00 95.75 73 THR A CA 1
ATOM 563 C C . THR A 1 73 ? -4.506 -4.734 -3.946 1.00 95.75 73 THR A C 1
ATOM 565 O O . THR A 1 73 ? -3.774 -4.846 -2.960 1.00 95.75 73 THR A O 1
ATOM 568 N N . PHE A 1 74 ? -5.774 -4.330 -3.886 1.00 96.94 74 PHE A N 1
ATOM 569 C CA . PHE A 1 74 ? -6.475 -3.935 -2.667 1.00 96.94 74 PHE A CA 1
ATOM 570 C C . PHE A 1 74 ? -7.713 -4.819 -2.486 1.00 96.94 74 PHE A C 1
ATOM 572 O O . PHE A 1 74 ? -8.623 -4.801 -3.316 1.00 96.94 74 PHE A O 1
ATOM 579 N N . GLU A 1 75 ? -7.755 -5.587 -1.402 1.00 96.75 75 GLU A N 1
ATOM 580 C CA . GLU A 1 75 ? -8.861 -6.482 -1.047 1.00 96.75 75 GLU A CA 1
ATOM 581 C C . GLU A 1 75 ? -9.552 -5.963 0.222 1.00 96.75 75 GLU A C 1
ATOM 583 O O . GLU A 1 75 ? -8.913 -5.823 1.263 1.00 96.75 75 GLU A O 1
ATOM 588 N N . GLU A 1 76 ? -10.858 -5.686 0.160 1.00 96.00 76 GLU A N 1
ATOM 589 C CA . GLU A 1 76 ? -11.649 -5.374 1.360 1.00 96.00 76 GLU A CA 1
ATOM 590 C C . GLU A 1 76 ? -11.817 -6.634 2.221 1.00 96.00 76 GLU A C 1
ATOM 592 O O . GLU A 1 76 ? -12.277 -7.676 1.747 1.00 96.00 76 GLU A O 1
ATOM 597 N N . LEU A 1 77 ? -11.479 -6.542 3.509 1.00 95.69 77 LEU A N 1
ATOM 598 C CA . LEU A 1 77 ? -11.578 -7.674 4.428 1.00 95.69 77 LEU A CA 1
ATOM 599 C C . LEU A 1 77 ? -13.008 -7.825 4.989 1.00 95.69 77 LEU A C 1
ATOM 601 O O . LEU A 1 77 ? -13.670 -6.825 5.277 1.00 95.69 77 LEU A O 1
ATOM 605 N N . PRO A 1 78 ? -13.489 -9.056 5.269 1.00 90.62 78 PRO A N 1
ATOM 606 C CA . PRO A 1 78 ? -14.867 -9.294 5.726 1.00 90.62 78 PRO A CA 1
ATOM 607 C C . PRO A 1 78 ? -15.277 -8.586 7.027 1.00 90.62 78 PRO A C 1
ATOM 609 O O . PRO A 1 78 ? -16.467 -8.439 7.299 1.00 90.62 78 PRO A O 1
ATOM 612 N N . LYS A 1 79 ? -14.310 -8.189 7.863 1.00 88.19 79 LYS A N 1
ATOM 613 C CA . LYS A 1 79 ? -14.537 -7.491 9.142 1.00 88.19 79 LYS A CA 1
ATOM 614 C C . LYS A 1 79 ? -14.284 -5.981 9.049 1.00 88.19 79 LYS A C 1
ATOM 616 O O . LYS A 1 79 ? -14.249 -5.314 10.080 1.00 88.19 79 LYS A O 1
ATOM 621 N N . GLY A 1 80 ? -14.129 -5.458 7.835 1.00 89.88 80 GLY A N 1
ATOM 622 C CA . GLY A 1 80 ? -13.597 -4.125 7.585 1.00 89.88 80 GLY A CA 1
ATOM 623 C C . GLY A 1 80 ? -12.071 -4.130 7.516 1.00 89.88 80 GLY A C 1
ATOM 624 O O . GLY A 1 80 ? -11.418 -5.082 7.947 1.00 89.88 80 GLY A O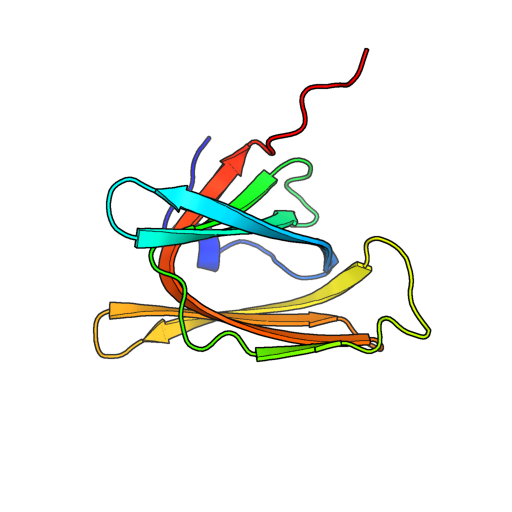 1
ATOM 625 N N . GLY A 1 81 ? -11.522 -3.057 6.952 1.00 94.25 81 GLY A N 1
ATOM 626 C CA . GLY A 1 81 ? -10.105 -2.952 6.635 1.00 94.25 81 GLY A CA 1
ATOM 627 C C . GLY A 1 81 ? -9.762 -3.493 5.251 1.00 94.25 81 GLY A C 1
ATOM 628 O O . GLY A 1 81 ? -10.633 -3.825 4.444 1.00 94.25 81 GLY A O 1
ATOM 629 N N . TRP A 1 82 ? -8.465 -3.552 4.989 1.00 96.69 82 TRP A N 1
ATOM 630 C CA . TRP A 1 82 ? -7.896 -3.789 3.674 1.00 96.69 82 TRP A CA 1
ATOM 631 C C . TRP A 1 82 ? -6.706 -4.724 3.779 1.00 96.69 82 TRP A C 1
ATOM 633 O O . TRP A 1 82 ? -5.879 -4.558 4.674 1.00 96.69 82 TRP A O 1
ATOM 643 N N . ARG A 1 83 ? -6.584 -5.649 2.830 1.00 97.12 83 ARG A N 1
ATOM 644 C CA . ARG A 1 83 ? -5.331 -6.329 2.515 1.00 97.12 83 ARG A CA 1
ATOM 645 C C . ARG A 1 83 ? -4.742 -5.726 1.252 1.00 97.12 83 ARG A C 1
ATOM 647 O O . ARG A 1 83 ? -5.441 -5.527 0.261 1.00 97.12 83 ARG A O 1
ATOM 654 N N . ILE A 1 84 ? -3.453 -5.436 1.312 1.00 96.81 84 ILE A N 1
ATOM 655 C CA . ILE A 1 84 ? -2.693 -4.794 0.255 1.00 96.81 84 ILE A CA 1
ATOM 656 C C . ILE A 1 84 ? -1.574 -5.749 -0.102 1.00 96.81 84 ILE A C 1
ATOM 658 O O . ILE A 1 84 ? -0.860 -6.212 0.787 1.00 96.81 84 ILE A O 1
ATOM 662 N N . SER A 1 85 ? -1.429 -6.030 -1.391 1.00 96.50 85 SER A N 1
ATOM 663 C CA . SER A 1 85 ? -0.352 -6.863 -1.921 1.00 96.50 85 SER A CA 1
ATOM 664 C C . SER A 1 85 ? 0.317 -6.116 -3.059 1.00 96.50 85 SER A C 1
ATOM 666 O O . SER A 1 85 ? -0.357 -5.674 -3.984 1.00 96.50 85 SER A O 1
ATOM 668 N N . ILE A 1 86 ? 1.631 -5.967 -2.965 1.00 95.00 86 ILE A N 1
ATOM 669 C CA . ILE A 1 86 ? 2.489 -5.301 -3.938 1.00 95.00 86 ILE A CA 1
ATOM 670 C C . ILE A 1 86 ? 3.366 -6.385 -4.552 1.00 95.00 86 ILE A C 1
ATOM 672 O O . ILE A 1 86 ? 4.150 -7.031 -3.847 1.00 95.00 86 ILE A O 1
ATOM 676 N N . GLU A 1 87 ? 3.233 -6.582 -5.855 1.00 94.00 87 GLU A N 1
ATOM 677 C CA . GLU A 1 87 ? 4.110 -7.454 -6.620 1.00 94.00 87 GLU A CA 1
ATOM 678 C C . GLU A 1 87 ? 5.246 -6.618 -7.210 1.00 94.00 87 GLU A C 1
ATOM 680 O O . GLU A 1 87 ? 5.027 -5.661 -7.947 1.00 94.00 87 GLU A O 1
ATOM 685 N N . LEU A 1 88 ? 6.481 -6.963 -6.859 1.00 89.44 88 LEU A N 1
ATOM 686 C CA . LEU A 1 88 ? 7.692 -6.284 -7.304 1.00 89.44 88 LEU A CA 1
ATOM 687 C C . LEU A 1 88 ? 8.494 -7.271 -8.141 1.00 89.44 88 LEU A C 1
ATOM 689 O O . LEU A 1 88 ? 9.496 -7.795 -7.673 1.00 89.44 88 LEU A O 1
ATOM 693 N N . SER A 1 89 ? 8.056 -7.608 -9.352 1.00 84.81 89 SER A N 1
ATOM 694 C CA . SER A 1 89 ? 8.785 -8.574 -10.185 1.00 84.81 89 SER A CA 1
ATOM 695 C C . SER A 1 89 ? 10.120 -7.991 -10.687 1.00 84.81 89 SER A C 1
ATOM 697 O O . SER A 1 89 ? 10.132 -6.871 -11.201 1.00 84.81 89 SER A O 1
ATOM 699 N N . PRO A 1 90 ? 11.262 -8.705 -10.581 1.00 83.38 90 PRO A N 1
ATOM 700 C CA . PRO A 1 90 ? 11.456 -10.092 -10.119 1.00 83.38 90 PRO A CA 1
ATOM 701 C C . PRO A 1 90 ? 11.873 -10.239 -8.634 1.00 83.38 90 PRO A C 1
ATOM 703 O O . PRO A 1 90 ? 12.366 -11.286 -8.228 1.00 83.38 90 PRO A O 1
ATOM 706 N N . ILE A 1 91 ? 11.751 -9.180 -7.843 1.00 86.31 91 ILE A N 1
ATOM 707 C CA . ILE A 1 91 ? 12.274 -9.002 -6.477 1.00 86.31 91 ILE A CA 1
ATOM 708 C C . ILE A 1 91 ? 11.447 -9.760 -5.445 1.00 86.31 91 ILE A C 1
ATOM 710 O O . ILE A 1 91 ? 12.006 -10.247 -4.465 1.00 86.31 91 ILE A O 1
ATOM 714 N N . GLY A 1 92 ? 10.137 -9.863 -5.669 1.00 90.31 92 GLY A N 1
ATOM 715 C CA . GLY A 1 92 ? 9.227 -10.652 -4.851 1.00 90.31 92 GLY A CA 1
ATOM 716 C C . GLY A 1 92 ? 7.948 -9.901 -4.503 1.00 90.31 92 GLY A C 1
ATOM 717 O O . GLY A 1 92 ? 7.413 -9.162 -5.329 1.00 90.31 92 GLY A O 1
ATOM 718 N N . THR A 1 93 ? 7.428 -10.125 -3.297 1.00 92.50 93 THR A N 1
ATOM 719 C CA . THR A 1 93 ? 6.119 -9.608 -2.876 1.00 92.50 93 THR A CA 1
ATOM 720 C C . THR A 1 93 ? 6.168 -8.957 -1.501 1.00 92.50 93 THR A C 1
ATOM 722 O O . THR A 1 93 ? 6.926 -9.351 -0.611 1.00 92.50 93 THR A O 1
ATOM 725 N N . PHE A 1 94 ? 5.331 -7.942 -1.323 1.00 91.88 94 PHE A N 1
ATOM 726 C CA . PHE A 1 94 ? 5.139 -7.254 -0.055 1.00 91.88 94 PHE A CA 1
ATOM 727 C C . PHE A 1 94 ? 3.645 -7.130 0.216 1.00 91.88 94 PHE A C 1
ATOM 729 O O . PHE A 1 94 ? 2.929 -6.520 -0.573 1.00 91.88 94 PHE A O 1
ATOM 736 N N . SER A 1 95 ? 3.159 -7.697 1.315 1.00 95.69 95 SER A N 1
ATOM 737 C CA . SER A 1 95 ? 1.743 -7.643 1.669 1.00 95.69 95 SER A CA 1
ATOM 738 C C . SER A 1 95 ? 1.525 -7.304 3.130 1.00 95.69 95 SER A C 1
ATOM 740 O O . SER A 1 95 ? 2.322 -7.680 3.987 1.00 95.69 95 SER A O 1
ATOM 742 N N . PHE A 1 96 ? 0.425 -6.629 3.423 1.00 95.56 96 PHE A N 1
ATOM 743 C CA . PHE A 1 96 ? 0.034 -6.260 4.778 1.00 95.56 96 PHE A CA 1
ATOM 744 C C . PHE A 1 96 ? -1.471 -6.016 4.840 1.00 95.56 96 PHE A C 1
ATOM 746 O O . PHE A 1 96 ? -2.136 -5.819 3.821 1.00 95.56 96 PHE A O 1
ATOM 753 N N . GLU A 1 97 ? -2.000 -6.011 6.054 1.00 95.62 97 GLU A N 1
ATOM 754 C CA . GLU A 1 97 ? -3.379 -5.646 6.349 1.00 95.62 97 GLU A CA 1
ATOM 755 C C . GLU A 1 97 ? -3.434 -4.349 7.140 1.00 95.62 97 GLU A C 1
ATOM 757 O O . GLU A 1 97 ? -2.514 -4.026 7.894 1.00 95.62 97 GLU A O 1
ATOM 762 N N . CYS A 1 98 ? -4.525 -3.606 6.999 1.00 94.06 98 CYS A N 1
ATOM 763 C CA . CYS A 1 98 ? -4.730 -2.367 7.733 1.00 94.06 98 CYS A CA 1
ATOM 764 C C . CYS A 1 98 ? -6.202 -2.051 7.931 1.00 94.06 98 CYS A C 1
ATOM 766 O O . CYS A 1 98 ? -7.045 -2.433 7.119 1.00 94.06 98 CYS A O 1
ATOM 768 N N . ASN A 1 99 ? -6.512 -1.289 8.974 1.00 93.75 99 ASN A N 1
ATOM 769 C CA . ASN A 1 99 ? -7.886 -0.854 9.212 1.00 93.75 99 ASN A CA 1
ATOM 770 C C . ASN A 1 99 ? -8.315 0.229 8.224 1.00 93.75 99 ASN A C 1
ATOM 772 O O . ASN A 1 99 ? -9.476 0.275 7.822 1.00 93.75 99 ASN A O 1
ATOM 776 N N . ASN A 1 100 ? -7.381 1.098 7.841 1.00 92.50 100 ASN A N 1
ATOM 777 C CA . ASN A 1 100 ? -7.654 2.211 6.952 1.00 92.50 100 ASN A CA 1
ATOM 778 C C . ASN A 1 100 ? -6.454 2.515 6.053 1.00 92.50 100 ASN A C 1
ATOM 780 O O . ASN A 1 100 ? -5.299 2.364 6.459 1.00 92.50 100 ASN A O 1
ATOM 784 N N . LEU A 1 101 ? -6.762 2.978 4.844 1.00 93.44 101 LEU A N 1
ATOM 785 C CA . LEU A 1 101 ? -5.800 3.365 3.820 1.00 93.44 101 LEU A CA 1
ATOM 786 C C . LEU A 1 101 ? -5.980 4.828 3.476 1.00 93.44 101 LEU A C 1
ATOM 788 O O . LEU A 1 101 ? -7.105 5.266 3.234 1.00 93.44 101 LEU A O 1
ATOM 792 N N . ARG A 1 102 ? -4.870 5.556 3.377 1.00 94.75 102 ARG A N 1
ATOM 793 C CA . ARG A 1 102 ? -4.859 6.945 2.922 1.00 94.75 102 ARG A CA 1
ATOM 794 C C . ARG A 1 102 ? -3.736 7.162 1.927 1.00 94.75 102 ARG A C 1
ATOM 796 O O . ARG A 1 102 ? -2.616 6.722 2.156 1.00 94.75 102 ARG A O 1
ATOM 803 N N . LEU A 1 103 ? -4.026 7.846 0.829 1.00 94.75 103 LEU A N 1
ATOM 804 C CA . LEU A 1 103 ? -3.000 8.350 -0.074 1.00 94.75 103 LEU A CA 1
ATOM 805 C C . LEU A 1 103 ? -2.728 9.808 0.277 1.00 94.75 103 LEU A C 1
ATOM 807 O O . LEU A 1 103 ? -3.613 10.658 0.155 1.00 94.75 103 LEU A O 1
ATOM 811 N N . GLU A 1 104 ? -1.505 10.091 0.700 1.00 93.38 104 GLU A N 1
ATOM 812 C CA . GLU A 1 104 ? -1.083 11.408 1.162 1.00 93.38 104 GLU A CA 1
ATOM 813 C C . GLU A 1 104 ? -0.015 11.994 0.233 1.00 93.38 104 GLU A C 1
ATOM 815 O O . GLU A 1 104 ? 0.692 11.250 -0.450 1.00 93.38 104 GLU A O 1
ATOM 820 N N . PRO A 1 105 ? 0.148 13.328 0.186 1.00 91.12 105 PRO A N 1
ATOM 821 C CA . PRO A 1 105 ? 1.347 13.927 -0.384 1.00 91.12 105 PRO A CA 1
ATOM 822 C C . PRO A 1 105 ? 2.596 13.366 0.302 1.00 91.1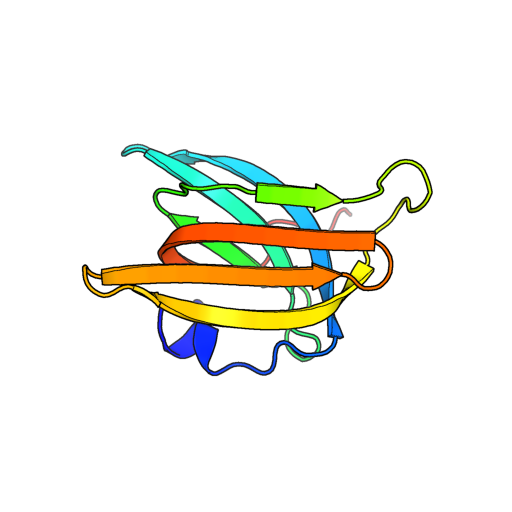2 105 PRO A C 1
ATOM 824 O O . PRO A 1 105 ? 2.638 13.238 1.525 1.00 91.12 105 PRO A O 1
ATOM 827 N N . GLY A 1 106 ? 3.609 13.039 -0.491 1.00 82.75 106 GLY A N 1
ATOM 828 C CA . GLY A 1 106 ? 4.823 12.418 -0.000 1.00 82.75 106 GLY A CA 1
ATOM 829 C C . GLY A 1 106 ? 5.595 13.337 0.936 1.00 82.75 106 GLY A C 1
ATOM 830 O O . GLY A 1 106 ? 5.720 14.540 0.709 1.00 82.75 106 GLY A O 1
ATOM 831 N N . SER A 1 107 ? 6.150 12.743 1.984 1.00 68.12 107 SER A N 1
ATOM 832 C CA . SER A 1 107 ? 6.839 13.431 3.080 1.00 68.12 107 SER A CA 1
ATOM 833 C C . SER A 1 107 ? 8.232 13.967 2.707 1.00 68.12 107 SER A C 1
ATOM 835 O O . SER A 1 107 ? 8.909 14.587 3.530 1.00 68.12 107 SER A O 1
ATOM 837 N N . ARG A 1 108 ? 8.656 13.830 1.440 1.00 58.19 108 ARG A N 1
ATOM 838 C CA . ARG A 1 108 ? 9.794 14.592 0.913 1.00 58.19 108 ARG A CA 1
ATOM 839 C C . ARG A 1 108 ? 9.399 16.046 0.679 1.00 58.19 108 ARG A C 1
ATOM 841 O O . ARG A 1 108 ? 8.922 16.425 -0.388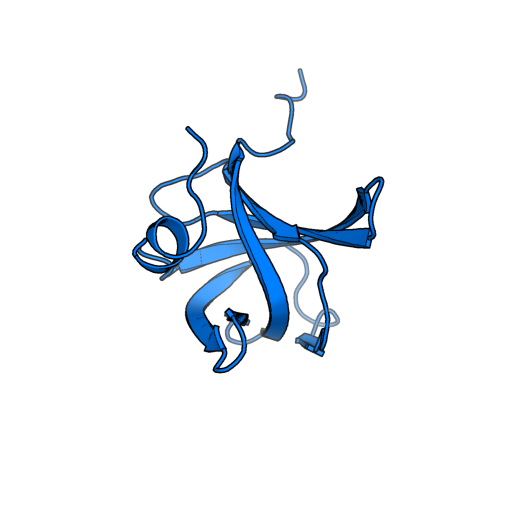 1.00 58.19 108 ARG A O 1
ATOM 848 N N . SER A 1 109 ? 9.758 16.876 1.652 1.00 44.69 109 SER A N 1
ATOM 849 C CA . SER A 1 109 ? 10.331 18.182 1.360 1.00 44.69 109 SER A CA 1
ATOM 850 C C . SER A 1 109 ? 11.306 18.053 0.185 1.00 44.69 109 SER A C 1
ATOM 852 O O . SER A 1 109 ? 12.187 17.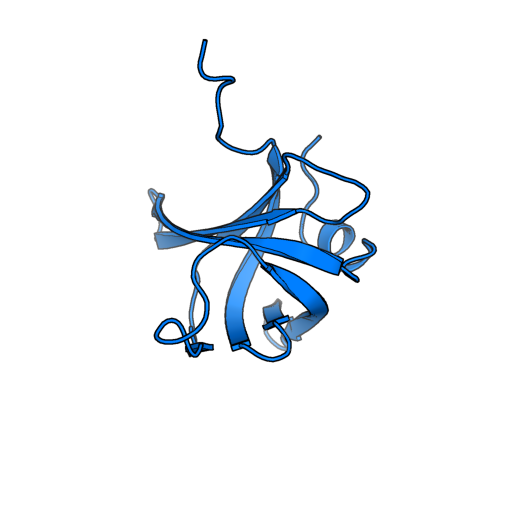188 0.163 1.00 44.69 109 SER A O 1
ATOM 854 N N . LEU A 1 110 ? 11.123 18.916 -0.813 1.00 39.69 110 LEU A N 1
ATOM 855 C CA . LEU A 1 110 ? 12.183 19.278 -1.740 1.00 39.69 110 LEU A CA 1
ATOM 856 C C . LEU A 1 110 ? 13.411 19.607 -0.888 1.00 39.69 110 LEU A C 1
ATOM 858 O O . LEU A 1 110 ? 13.425 20.601 -0.167 1.00 39.69 110 LEU A O 1
ATOM 862 N N . GLY A 1 111 ? 14.405 18.725 -0.906 1.00 42.28 111 GLY A N 1
ATOM 863 C CA . GLY A 1 111 ? 15.728 19.056 -0.417 1.00 42.28 111 GLY A CA 1
ATOM 864 C C . GLY A 1 111 ? 16.342 20.057 -1.385 1.00 42.28 111 GLY A C 1
ATOM 865 O O . GLY A 1 111 ? 16.894 19.644 -2.402 1.00 42.28 111 GLY A O 1
ATOM 866 N N . ALA A 1 112 ? 16.190 21.341 -1.074 1.00 34.22 112 ALA A N 1
ATOM 867 C CA . ALA A 1 112 ? 17.112 22.427 -1.393 1.00 34.22 112 ALA A CA 1
ATOM 868 C C . ALA A 1 112 ? 16.812 23.606 -0.460 1.00 34.22 112 ALA A C 1
ATOM 870 O O . ALA A 1 112 ? 15.669 24.114 -0.509 1.00 34.22 112 ALA A O 1
#

Secondary structure (DSSP, 8-state):
--EETHHHHTS--TT-EEEEEEEEE-SSSEEEEEEEE-TTSTTEEEEEET-EEEEEEE-TTT--S-EE-SEEEEEE-TTSSEEEEEEETTTEEEEEEESEEEEEE-S-----

pLDDT: mean 86.41, std 12.59, range [34.22, 97.12]